Protein AF-A0A0C2C4A2-F1 (afdb_monomer_lite)

Foldseek 3Di:
DVLVVLVVVLVVCCVVVVVVLVVLLVVLVVCLVVVPPCNVVSVVVNVVSVVVVVVVNVVSVVVSVVVVVVVVVVVVVVLVVVLVVVVVVLVVPQDPDCDDDPVRNVVSVVVVVVSVVVNVVSVVD

Radius of gyration: 31.8 Å; chains: 1; bounding box: 67×22×87 Å

Organism: NCBI:txid51022

Structure (mmCIF, N/CA/C/O backbone):
data_AF-A0A0C2C4A2-F1
#
_entry.id   AF-A0A0C2C4A2-F1
#
loop_
_atom_site.group_PDB
_atom_site.id
_atom_site.type_symbol
_atom_site.label_atom_id
_atom_site.label_alt_id
_atom_site.label_comp_id
_atom_site.label_asym_id
_atom_site.label_entity_id
_atom_site.label_seq_id
_atom_site.pdbx_PDB_ins_code
_atom_site.Cartn_x
_atom_site.Cartn_y
_atom_site.Cartn_z
_atom_site.occupancy
_atom_site.B_iso_or_equiv
_atom_site.auth_seq_id
_atom_site.auth_comp_id
_atom_site.auth_asym_id
_atom_site.auth_atom_id
_atom_site.pdbx_PDB_model_num
ATOM 1 N N . MET A 1 1 ? 13.003 -4.397 -1.205 1.00 77.56 1 MET A N 1
ATOM 2 C CA . MET A 1 1 ? 13.400 -4.139 0.204 1.00 77.56 1 MET A CA 1
ATOM 3 C C . MET A 1 1 ? 12.347 -3.360 0.996 1.00 77.56 1 MET A C 1
ATOM 5 O O . MET A 1 1 ? 11.705 -3.983 1.824 1.00 77.56 1 MET A O 1
ATOM 9 N N . LEU A 1 2 ? 12.133 -2.045 0.805 1.00 91.50 2 LEU A N 1
ATOM 10 C CA . LEU A 1 2 ? 11.186 -1.292 1.662 1.00 91.50 2 LEU A CA 1
ATOM 11 C C . LEU A 1 2 ? 9.711 -1.630 1.388 1.00 91.50 2 LEU A C 1
ATOM 13 O O . LEU A 1 2 ? 8.970 -1.889 2.329 1.00 91.50 2 LEU A O 1
ATOM 17 N N . GLN A 1 3 ? 9.299 -1.668 0.119 1.00 92.75 3 GLN A N 1
ATOM 18 C CA . GLN A 1 3 ? 7.919 -1.993 -0.254 1.00 92.75 3 GLN A CA 1
ATOM 19 C C . GLN A 1 3 ? 7.528 -3.416 0.159 1.00 92.75 3 GLN A C 1
ATOM 21 O O . GLN A 1 3 ? 6.503 -3.600 0.795 1.00 92.75 3 GLN A O 1
ATOM 26 N N . GLU A 1 4 ? 8.367 -4.410 -0.136 1.00 94.00 4 GLU A N 1
ATOM 27 C CA . GLU A 1 4 ? 8.123 -5.809 0.250 1.00 94.00 4 GLU A CA 1
ATOM 28 C C . GLU A 1 4 ? 8.021 -5.970 1.771 1.00 94.00 4 GLU A C 1
ATOM 30 O O . GLU A 1 4 ? 7.128 -6.655 2.264 1.00 94.00 4 GLU A O 1
ATOM 35 N N . ARG A 1 5 ? 8.900 -5.295 2.530 1.00 97.25 5 ARG A N 1
ATOM 36 C CA . ARG A 1 5 ? 8.823 -5.275 3.998 1.00 97.25 5 ARG A CA 1
ATOM 37 C C . ARG A 1 5 ? 7.526 -4.637 4.481 1.00 97.25 5 ARG A C 1
ATOM 39 O O . ARG A 1 5 ? 6.919 -5.156 5.409 1.00 97.25 5 ARG A O 1
ATOM 46 N N . PHE A 1 6 ? 7.096 -3.543 3.853 1.00 97.81 6 PHE A N 1
ATOM 47 C CA . PHE A 1 6 ? 5.839 -2.890 4.206 1.00 97.81 6 PHE A CA 1
ATOM 48 C C . PHE A 1 6 ? 4.623 -3.759 3.871 1.00 97.81 6 PHE A C 1
ATOM 50 O O . PHE A 1 6 ? 3.715 -3.861 4.681 1.00 97.81 6 PHE A O 1
ATOM 57 N N . GLN A 1 7 ? 4.625 -4.445 2.727 1.00 96.50 7 GLN A N 1
ATOM 58 C CA . GLN A 1 7 ? 3.567 -5.388 2.365 1.00 96.50 7 GLN A CA 1
ATOM 59 C C . GLN A 1 7 ? 3.475 -6.550 3.358 1.00 96.50 7 GLN A C 1
ATOM 61 O O . GLN A 1 7 ? 2.377 -6.973 3.699 1.00 96.50 7 GLN A O 1
ATOM 66 N N . GLN A 1 8 ? 4.614 -7.062 3.832 1.00 97.56 8 GLN A N 1
ATOM 67 C CA . GLN A 1 8 ? 4.618 -8.090 4.870 1.00 97.56 8 GLN A CA 1
ATOM 68 C C . GLN A 1 8 ? 4.058 -7.551 6.189 1.00 97.56 8 GLN A C 1
ATOM 70 O O . GLN A 1 8 ? 3.165 -8.163 6.760 1.00 97.56 8 GLN A O 1
ATOM 75 N N . PHE A 1 9 ? 4.515 -6.371 6.614 1.00 98.00 9 PHE A N 1
ATOM 76 C CA . PHE A 1 9 ? 3.991 -5.686 7.794 1.00 98.00 9 PHE A CA 1
ATOM 77 C C . PHE A 1 9 ? 2.473 -5.459 7.718 1.00 98.00 9 PHE A C 1
ATOM 79 O O . PHE A 1 9 ? 1.778 -5.728 8.693 1.00 98.00 9 PHE A O 1
ATOM 86 N N . ALA A 1 10 ? 1.964 -4.993 6.574 1.00 98.19 10 ALA A N 1
ATOM 87 C CA . ALA A 1 10 ? 0.542 -4.744 6.356 1.00 98.19 10 ALA A CA 1
ATOM 88 C C . ALA A 1 10 ? -0.272 -6.036 6.504 1.00 98.19 10 ALA A C 1
ATOM 90 O O . ALA A 1 10 ? -1.197 -6.078 7.308 1.00 98.19 10 ALA A O 1
ATOM 91 N N . ARG A 1 11 ? 0.149 -7.115 5.826 1.00 97.94 11 ARG A N 1
ATOM 92 C CA . ARG A 1 11 ? -0.488 -8.437 5.935 1.00 97.94 11 ARG A CA 1
ATOM 93 C C . ARG A 1 11 ? -0.494 -8.967 7.365 1.00 97.94 11 ARG A C 1
ATOM 95 O O . ARG A 1 11 ? -1.518 -9.444 7.840 1.00 97.94 11 ARG A O 1
ATOM 102 N N . ASP A 1 12 ? 0.642 -8.899 8.054 1.00 98.06 12 ASP A N 1
ATOM 103 C CA . ASP A 1 12 ? 0.749 -9.409 9.424 1.00 98.06 12 ASP A CA 1
ATOM 104 C C . ASP A 1 12 ? -0.114 -8.588 10.391 1.00 98.06 12 ASP A C 1
ATOM 106 O O . ASP A 1 12 ? -0.775 -9.149 11.266 1.00 98.06 12 ASP A O 1
ATOM 110 N N . THR A 1 13 ? -0.149 -7.267 10.199 1.00 98.19 13 THR A N 1
ATOM 111 C CA . THR A 1 13 ? -0.977 -6.352 10.994 1.00 98.19 13 THR A CA 1
ATOM 112 C C . THR A 1 13 ? -2.458 -6.617 10.771 1.00 98.19 13 THR A C 1
ATOM 114 O O . THR A 1 13 ? -3.190 -6.717 11.748 1.00 98.19 13 THR A O 1
ATOM 117 N N . GLU A 1 14 ? -2.899 -6.782 9.525 1.00 97.81 14 GLU A N 1
ATOM 118 C CA . GLU A 1 14 ? -4.294 -7.075 9.192 1.00 97.81 14 GLU A CA 1
ATOM 119 C C . GLU A 1 14 ? -4.731 -8.433 9.755 1.00 97.81 14 GLU A C 1
ATOM 121 O O . GLU A 1 14 ? -5.761 -8.515 10.423 1.00 97.81 14 GLU A O 1
ATOM 126 N N . ASN A 1 15 ? -3.912 -9.476 9.585 1.00 96.44 15 ASN A N 1
ATOM 127 C CA . ASN A 1 15 ? -4.211 -10.820 10.085 1.00 96.44 15 ASN A CA 1
ATOM 128 C C . ASN A 1 15 ? -4.344 -10.850 11.617 1.00 96.44 15 ASN A C 1
ATOM 130 O O . ASN A 1 15 ? -5.351 -11.307 12.155 1.00 96.44 15 ASN A O 1
ATOM 134 N N . ILE A 1 16 ? -3.330 -10.351 12.333 1.00 97.94 16 ILE A N 1
ATOM 135 C CA . ILE A 1 16 ? -3.306 -10.379 13.804 1.00 97.94 16 ILE A CA 1
ATOM 136 C C . ILE A 1 16 ? -4.297 -9.361 14.378 1.00 97.94 16 ILE A C 1
ATOM 138 O O . ILE A 1 16 ? -4.965 -9.624 15.380 1.00 97.94 16 ILE A O 1
ATOM 142 N N . GLY A 1 17 ? -4.373 -8.177 13.773 1.00 98.06 17 GLY A N 1
ATOM 143 C CA . GLY A 1 17 ? -5.224 -7.082 14.217 1.00 98.06 17 GLY A CA 1
ATOM 144 C C . GLY A 1 17 ? -6.703 -7.424 14.097 1.00 98.06 17 GLY A C 1
ATOM 145 O O . GLY A 1 17 ? -7.412 -7.307 15.095 1.00 98.06 17 GLY A O 1
ATOM 146 N N . SER A 1 18 ? -7.140 -7.956 12.952 1.00 97.94 18 SER A N 1
ATOM 147 C CA . SER A 1 18 ? -8.541 -8.345 12.737 1.00 97.94 18 SER A CA 1
ATOM 148 C C . SER A 1 18 ? -9.004 -9.385 13.754 1.00 97.94 18 SER A C 1
ATOM 150 O O . SER A 1 18 ? -10.069 -9.242 14.350 1.00 97.94 18 SER A O 1
ATOM 152 N N . GLU A 1 19 ? -8.178 -10.400 14.030 1.00 97.88 19 GLU A N 1
ATOM 153 C CA . GLU A 1 19 ? -8.500 -11.426 15.026 1.00 97.88 19 GLU A CA 1
ATOM 154 C C . GLU A 1 19 ? -8.627 -10.835 16.442 1.00 97.88 19 GLU A C 1
ATOM 156 O O . GLU A 1 19 ? -9.509 -11.211 17.217 1.00 97.88 19 GLU A O 1
ATOM 161 N N . ARG A 1 20 ? -7.743 -9.900 16.807 1.00 98.44 20 ARG A N 1
ATOM 162 C CA . ARG A 1 20 ? -7.760 -9.262 18.130 1.00 98.44 20 ARG A CA 1
ATOM 163 C C . ARG A 1 20 ? -8.935 -8.304 18.300 1.00 98.44 20 ARG A C 1
ATOM 165 O O . ARG A 1 20 ? -9.536 -8.296 19.372 1.00 98.44 20 ARG A O 1
ATOM 172 N N . VAL A 1 21 ? -9.249 -7.519 17.272 1.00 98.69 21 VAL A N 1
ATOM 173 C CA . VAL A 1 21 ? -10.389 -6.593 17.264 1.00 98.69 21 VAL A CA 1
ATOM 174 C C . VAL A 1 21 ? -11.698 -7.375 17.326 1.00 98.69 21 VAL A C 1
ATOM 176 O O . VAL A 1 21 ? -12.537 -7.064 18.166 1.00 98.69 21 VAL A O 1
ATOM 179 N N . ALA A 1 22 ? -11.834 -8.454 16.546 1.00 98.50 22 ALA A N 1
ATOM 180 C CA . ALA A 1 22 ? -12.994 -9.343 16.611 1.00 98.50 22 ALA A CA 1
ATOM 181 C C . ALA A 1 22 ? -13.196 -9.917 18.022 1.00 98.50 22 ALA A C 1
ATOM 183 O O . ALA A 1 22 ? -14.266 -9.763 18.602 1.00 98.50 22 ALA A O 1
ATOM 184 N N . ARG A 1 23 ? -12.141 -10.472 18.636 1.00 98.56 23 ARG A N 1
ATOM 185 C CA . ARG A 1 23 ? -12.219 -11.002 20.009 1.00 98.56 23 ARG A CA 1
ATOM 186 C C . ARG A 1 23 ? -12.602 -9.948 21.050 1.00 98.56 23 ARG A C 1
ATOM 188 O O . ARG A 1 23 ? -13.320 -10.260 21.997 1.00 98.56 23 ARG A O 1
ATOM 195 N N . ALA A 1 24 ? -12.105 -8.720 20.912 1.00 98.50 24 ALA A N 1
ATOM 196 C CA . ALA A 1 24 ? -12.473 -7.627 21.806 1.00 98.50 24 ALA A CA 1
ATOM 197 C C . ALA A 1 24 ? -13.945 -7.226 21.625 1.00 98.50 24 ALA A C 1
ATOM 199 O O . ALA A 1 24 ? -14.659 -7.082 22.617 1.00 98.50 24 ALA A O 1
ATOM 200 N N . ASN A 1 25 ? -14.406 -7.125 20.374 1.00 98.69 25 ASN A N 1
ATOM 201 C CA . ASN A 1 25 ? -15.803 -6.853 20.043 1.00 98.69 25 ASN A CA 1
ATOM 202 C C . ASN A 1 25 ? -16.742 -7.917 20.622 1.00 98.69 25 ASN A C 1
ATOM 204 O O . ASN A 1 25 ? -17.706 -7.550 21.288 1.00 98.69 25 ASN A O 1
ATOM 208 N N . ASP A 1 26 ? -16.417 -9.204 20.464 1.00 98.62 26 ASP A N 1
ATOM 209 C CA . ASP A 1 26 ? -17.201 -10.312 21.025 1.00 98.62 26 ASP A CA 1
ATOM 210 C C . ASP A 1 26 ? -17.312 -10.213 22.556 1.00 98.62 26 ASP A C 1
ATOM 212 O O . ASP A 1 26 ? -18.378 -10.430 23.136 1.00 98.62 26 ASP A O 1
ATOM 216 N N . GLY A 1 27 ? -16.214 -9.847 23.229 1.00 98.25 27 GLY A N 1
ATOM 217 C CA . GLY A 1 27 ? -16.194 -9.633 24.676 1.00 98.25 27 GLY A CA 1
ATOM 218 C C . GLY A 1 27 ? -17.073 -8.459 25.118 1.00 98.25 27 GLY A C 1
ATOM 219 O O . GLY A 1 27 ? -17.824 -8.579 26.090 1.00 98.25 27 GLY A O 1
ATOM 220 N N . CYS A 1 28 ? -17.018 -7.338 24.393 1.00 98.25 28 CYS A N 1
ATOM 221 C CA . CYS A 1 28 ? -17.894 -6.192 24.628 1.00 98.25 28 CYS A CA 1
ATOM 222 C C . CYS A 1 28 ? -19.368 -6.564 24.419 1.00 98.25 28 CYS A C 1
ATOM 224 O O . CYS A 1 28 ? -20.201 -6.257 25.273 1.00 98.25 28 CYS A O 1
ATOM 226 N N . ASP A 1 29 ? -19.682 -7.270 23.333 1.00 98.44 29 ASP A N 1
ATOM 227 C CA . ASP A 1 29 ? -21.046 -7.672 22.990 1.00 98.44 29 ASP A CA 1
ATOM 228 C C . ASP A 1 29 ? -21.639 -8.639 24.012 1.00 98.44 29 ASP A C 1
ATOM 230 O O . ASP A 1 29 ? -22.796 -8.481 24.405 1.00 98.44 29 ASP A O 1
ATOM 234 N N . ALA A 1 30 ? -20.844 -9.581 24.522 1.00 98.38 30 ALA A N 1
ATOM 235 C CA . ALA A 1 30 ? -21.274 -10.475 25.590 1.00 98.38 30 ALA A CA 1
ATOM 236 C C . ALA A 1 30 ? -21.642 -9.706 26.873 1.00 98.38 30 ALA A C 1
ATOM 238 O O . ALA A 1 30 ? -22.706 -9.938 27.450 1.00 98.38 30 ALA A O 1
ATOM 239 N N . LEU A 1 31 ? -20.806 -8.755 27.309 1.00 97.88 31 LEU A N 1
ATOM 240 C CA . LEU A 1 31 ? -21.084 -7.947 28.503 1.00 97.88 31 LEU A CA 1
ATOM 241 C C . LEU A 1 31 ? -22.334 -7.079 28.320 1.00 97.88 31 LEU A C 1
ATOM 243 O O . LEU A 1 31 ? -23.191 -7.040 29.207 1.00 97.88 31 LEU A O 1
ATOM 247 N N . ILE A 1 32 ? -22.481 -6.443 27.156 1.00 97.94 32 ILE A N 1
ATOM 248 C CA . ILE A 1 32 ? -23.660 -5.637 26.824 1.00 97.94 32 ILE A CA 1
ATOM 249 C C . ILE A 1 32 ? -24.922 -6.513 26.820 1.00 97.94 32 ILE A C 1
ATOM 251 O O . ILE A 1 32 ? -25.922 -6.145 27.436 1.00 97.94 32 ILE A O 1
ATOM 255 N N . ALA A 1 33 ? -24.869 -7.703 26.213 1.00 97.50 33 ALA A N 1
ATOM 256 C CA . ALA A 1 33 ? -26.001 -8.628 26.139 1.00 97.50 33 ALA A CA 1
ATOM 257 C C . ALA A 1 33 ? -26.455 -9.145 27.515 1.00 97.50 33 ALA A C 1
ATOM 259 O O . ALA A 1 33 ? -27.645 -9.378 27.723 1.00 97.50 33 ALA A O 1
ATOM 260 N N . THR A 1 34 ? -25.534 -9.289 28.474 1.00 97.50 34 THR A N 1
ATOM 261 C CA . THR A 1 34 ? -25.875 -9.672 29.859 1.00 97.50 34 THR A CA 1
ATOM 262 C C . THR A 1 34 ? -26.472 -8.531 30.690 1.00 97.50 34 THR A C 1
ATOM 264 O O . THR A 1 34 ? -26.841 -8.750 31.842 1.00 97.50 34 THR A O 1
ATOM 267 N N . GLY A 1 35 ? -26.591 -7.323 30.126 1.00 96.06 35 GLY A N 1
ATOM 268 C CA . GLY A 1 35 ? -27.107 -6.154 30.835 1.00 96.06 35 GLY A CA 1
ATOM 269 C C . GLY A 1 35 ? -26.135 -5.623 31.889 1.00 96.06 35 GLY A C 1
ATOM 270 O O . GLY A 1 35 ? -26.574 -5.146 32.936 1.00 96.06 35 GLY A O 1
ATOM 271 N N . HIS A 1 36 ? -24.824 -5.732 31.638 1.00 97.06 36 HIS A N 1
ATOM 272 C CA . HIS A 1 36 ? -23.792 -5.216 32.536 1.00 97.06 36 HIS A CA 1
ATOM 273 C C . HIS A 1 36 ? -24.058 -3.743 32.892 1.00 97.06 36 HIS A C 1
ATOM 275 O O . HIS A 1 36 ? -24.430 -2.945 32.032 1.00 97.06 36 HIS A O 1
ATOM 281 N N . THR A 1 37 ? -23.835 -3.359 34.152 1.00 97.44 37 THR A N 1
ATOM 282 C CA . THR A 1 37 ? -24.136 -2.004 34.657 1.00 97.44 37 THR A CA 1
ATOM 283 C C . THR A 1 37 ? -23.423 -0.905 33.871 1.00 97.44 37 THR A C 1
ATOM 285 O O . THR A 1 37 ? -23.983 0.164 33.653 1.00 97.44 37 THR A O 1
ATOM 288 N N . ASP A 1 38 ? -22.218 -1.206 33.385 1.00 97.69 38 ASP A N 1
ATOM 289 C CA . ASP A 1 38 ? -21.395 -0.297 32.579 1.00 97.69 38 ASP A CA 1
ATOM 290 C C . ASP A 1 38 ? -21.567 -0.478 31.059 1.00 97.69 38 ASP A C 1
ATOM 292 O O . ASP A 1 38 ? -20.726 -0.013 30.290 1.00 97.69 38 ASP A O 1
ATOM 296 N N . ALA A 1 39 ? -22.632 -1.143 30.592 1.00 97.69 39 ALA A N 1
ATOM 297 C CA . ALA A 1 39 ? -22.882 -1.366 29.162 1.00 97.69 39 ALA A CA 1
ATOM 298 C C . ALA A 1 39 ? -22.765 -0.096 28.285 1.00 97.69 39 ALA A C 1
ATOM 300 O O . ALA A 1 39 ? -22.161 -0.196 27.216 1.00 97.69 39 ALA A O 1
ATOM 301 N N . PRO A 1 40 ? -23.235 1.101 28.709 1.00 97.81 40 PRO A N 1
ATOM 302 C CA . PRO A 1 40 ? -23.037 2.326 27.930 1.00 97.81 40 PRO A CA 1
ATOM 303 C C . PRO A 1 40 ? -21.557 2.681 27.723 1.00 97.81 40 PRO A C 1
ATOM 305 O O . PRO A 1 40 ? -21.150 3.046 26.624 1.00 97.81 40 PRO A O 1
ATOM 308 N N . THR A 1 41 ? -20.734 2.539 28.762 1.00 98.12 41 THR A N 1
ATOM 309 C CA . THR A 1 41 ? -19.292 2.814 28.695 1.00 98.12 41 THR A CA 1
ATOM 310 C C . THR A 1 41 ? -18.570 1.773 27.841 1.00 98.12 41 THR A C 1
ATOM 312 O O . THR A 1 41 ? -17.700 2.120 27.046 1.00 98.12 41 THR A O 1
ATOM 315 N N . ILE A 1 42 ? -18.959 0.500 27.962 1.00 98.38 42 ILE A N 1
ATOM 316 C CA . ILE A 1 42 ? -18.401 -0.598 27.163 1.00 98.38 42 ILE A CA 1
ATOM 317 C C . ILE A 1 42 ? -18.694 -0.386 25.672 1.00 98.38 42 ILE A C 1
ATOM 319 O O . ILE A 1 42 ? -17.801 -0.586 24.852 1.00 98.38 42 ILE A O 1
ATOM 323 N N . ALA A 1 43 ? -19.902 0.067 25.320 1.00 98.31 43 ALA A N 1
ATOM 324 C CA . ALA A 1 43 ? -20.252 0.404 23.941 1.00 98.31 43 ALA A CA 1
ATOM 325 C C . ALA A 1 43 ? -19.367 1.534 23.386 1.00 98.31 43 ALA A C 1
ATOM 327 O O . ALA A 1 43 ? -18.816 1.395 22.300 1.00 98.31 43 ALA A O 1
ATOM 328 N N . LEU A 1 44 ? -19.124 2.595 24.167 1.00 98.44 44 LEU A N 1
ATOM 329 C CA . LEU A 1 44 ? -18.220 3.681 23.760 1.00 98.44 44 LEU A CA 1
ATOM 330 C C . LEU A 1 44 ? -16.782 3.198 23.520 1.00 98.44 44 LEU A C 1
ATOM 332 O O . LEU A 1 44 ? -16.127 3.643 22.577 1.00 98.44 44 LE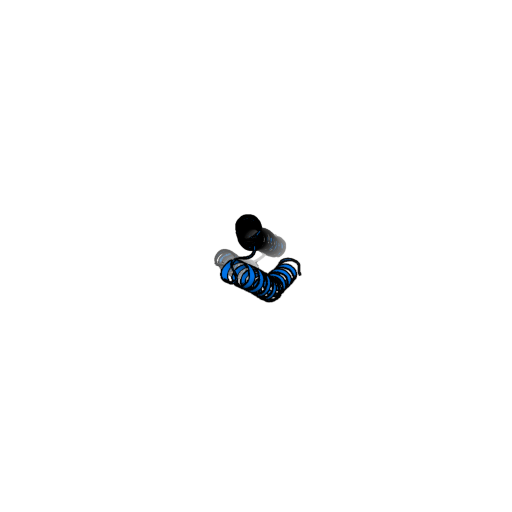U A O 1
ATOM 336 N N . TRP A 1 45 ? -16.272 2.290 24.357 1.00 98.25 45 TRP A N 1
ATOM 337 C CA . TRP A 1 45 ? -14.948 1.694 24.150 1.00 98.25 45 TRP A CA 1
ATOM 338 C C . TRP A 1 45 ? -14.899 0.816 22.903 1.00 98.25 45 TRP A C 1
ATOM 340 O O . TRP A 1 45 ? -13.911 0.870 22.172 1.00 98.25 45 TRP A O 1
ATOM 350 N N . LYS A 1 46 ? -15.959 0.039 22.652 1.00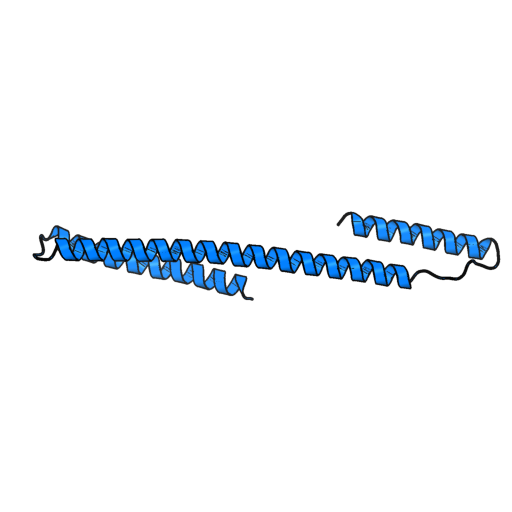 98.44 46 LYS A N 1
ATOM 351 C CA . LYS A 1 46 ? -16.103 -0.776 21.444 1.00 98.44 46 LYS A CA 1
ATOM 352 C C . LYS A 1 46 ? -16.059 0.100 20.190 1.00 98.44 46 LYS A C 1
ATOM 354 O O . LYS A 1 46 ? -15.276 -0.172 19.284 1.00 98.44 46 LYS A O 1
ATOM 359 N N . ASP A 1 47 ? -16.845 1.171 20.164 1.00 98.69 47 ASP A N 1
ATOM 360 C CA . ASP A 1 47 ? -16.893 2.103 19.034 1.00 98.69 47 ASP A CA 1
ATOM 361 C C . ASP A 1 47 ? -15.532 2.772 18.809 1.00 98.69 47 ASP A C 1
ATOM 363 O O . ASP A 1 47 ? -15.016 2.765 17.694 1.00 98.69 47 ASP A O 1
ATOM 367 N N . SER A 1 48 ? -14.894 3.241 19.886 1.00 98.56 48 SER A N 1
ATOM 368 C CA . SER A 1 48 ? -13.567 3.873 19.826 1.00 98.56 48 SER A CA 1
ATOM 369 C C . SER A 1 48 ? -12.482 2.915 19.314 1.00 98.56 48 SER A C 1
ATOM 371 O O . SER A 1 48 ? -11.589 3.320 18.570 1.00 98.56 48 SER A O 1
ATOM 373 N N . LEU A 1 49 ? -12.536 1.637 19.711 1.00 98.62 49 LEU A N 1
ATOM 374 C CA . LEU A 1 49 ? -11.621 0.604 19.223 1.00 98.62 49 LEU A CA 1
ATOM 375 C C . LEU A 1 49 ? -11.793 0.380 17.719 1.00 98.62 49 LEU A C 1
ATOM 377 O O . LEU A 1 49 ? -10.797 0.314 17.000 1.00 98.62 49 LEU A O 1
ATOM 381 N N . ASN A 1 50 ? -13.038 0.259 17.256 1.00 98.69 50 ASN A N 1
ATOM 382 C CA . ASN A 1 50 ? -13.333 0.023 15.846 1.00 98.69 50 ASN A CA 1
ATOM 383 C C . ASN A 1 50 ? -12.945 1.230 14.988 1.00 98.69 50 ASN A C 1
ATOM 385 O O . ASN A 1 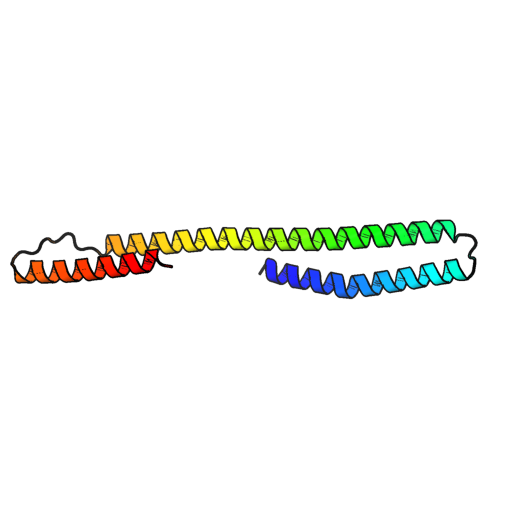50 ? -12.308 1.053 13.956 1.00 98.69 50 ASN A O 1
ATOM 389 N N . GLU A 1 51 ? -13.218 2.454 15.444 1.00 98.81 51 GLU A N 1
ATOM 390 C CA . GLU A 1 51 ? -12.776 3.671 14.756 1.00 98.81 51 GLU A CA 1
ATOM 391 C C . GLU A 1 51 ? -11.243 3.739 14.653 1.00 98.81 51 GLU A C 1
ATOM 393 O O . GLU A 1 51 ? -10.691 4.015 13.588 1.00 98.81 51 GLU A O 1
ATOM 398 N N . ALA A 1 52 ? -10.522 3.442 15.739 1.00 98.69 52 ALA A N 1
ATOM 399 C CA . ALA A 1 52 ? -9.061 3.406 15.718 1.00 98.69 52 ALA A CA 1
ATOM 400 C C . ALA A 1 52 ? -8.508 2.317 14.778 1.00 98.69 52 ALA A C 1
ATOM 402 O O . ALA A 1 52 ? -7.458 2.516 14.164 1.00 98.69 52 ALA A O 1
ATOM 403 N N . TRP A 1 53 ? -9.200 1.180 14.667 1.00 98.75 53 TRP A N 1
ATOM 404 C CA . TRP A 1 53 ? -8.828 0.097 13.761 1.00 98.75 53 TRP A CA 1
ATOM 405 C C . TRP A 1 53 ? -9.024 0.478 12.291 1.00 98.75 53 TRP A C 1
ATOM 407 O O . TRP A 1 53 ? -8.085 0.344 11.510 1.00 98.75 53 TRP A O 1
ATOM 417 N N . GLU A 1 54 ? -10.180 1.036 11.930 1.00 98.69 54 GLU A N 1
ATOM 418 C CA . GLU A 1 54 ? -10.448 1.511 10.564 1.00 98.69 54 GLU A CA 1
ATOM 419 C C . GLU A 1 54 ? -9.455 2.603 10.140 1.00 98.69 54 GLU A C 1
ATOM 421 O O . GLU A 1 54 ? -8.859 2.525 9.065 1.00 98.69 54 GLU A O 1
ATOM 426 N N . ASN A 1 55 ? -9.167 3.562 11.028 1.00 98.69 55 ASN A N 1
ATOM 427 C CA . ASN A 1 55 ? -8.158 4.597 10.781 1.00 98.69 55 ASN A CA 1
ATOM 428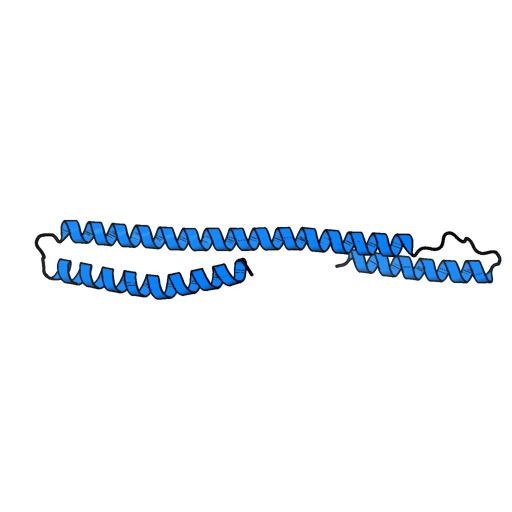 C C . ASN A 1 55 ? -6.757 4.008 10.527 1.00 98.69 55 ASN A C 1
ATOM 430 O O . ASN A 1 55 ? -5.984 4.532 9.721 1.00 98.69 55 ASN A O 1
ATOM 434 N N . LEU A 1 56 ? -6.395 2.922 11.219 1.00 98.69 56 LEU A N 1
ATOM 435 C CA . LEU A 1 56 ? -5.120 2.242 10.995 1.00 98.69 56 LEU A CA 1
ATOM 436 C C . LEU A 1 56 ? -5.081 1.555 9.624 1.00 98.69 56 LEU A C 1
ATOM 438 O O . LEU A 1 56 ? -4.055 1.640 8.946 1.00 98.69 56 LEU A O 1
ATOM 442 N N . LEU A 1 57 ? -6.168 0.899 9.213 1.00 98.56 57 LEU A N 1
ATOM 443 C CA . LEU A 1 57 ? -6.264 0.267 7.895 1.00 98.56 57 LEU A CA 1
ATOM 444 C C . LEU A 1 57 ? -6.143 1.305 6.771 1.00 98.56 57 LEU A C 1
ATOM 446 O O . LEU A 1 57 ? -5.319 1.138 5.870 1.00 98.56 57 LEU A O 1
ATOM 450 N N . GLU A 1 58 ? -6.842 2.437 6.883 1.00 98.62 58 GLU A N 1
ATOM 451 C CA . GLU A 1 58 ? -6.733 3.541 5.919 1.00 98.62 58 GLU A CA 1
ATOM 452 C C . GLU A 1 58 ? -5.298 4.099 5.837 1.00 98.62 58 GLU A C 1
ATOM 454 O O . GLU A 1 58 ? -4.772 4.382 4.751 1.00 98.62 58 GLU A O 1
ATOM 459 N N . LEU A 1 59 ? -4.618 4.225 6.982 1.00 98.62 59 LEU A N 1
ATOM 460 C CA . LEU A 1 59 ? -3.229 4.678 7.026 1.00 98.62 59 LEU A CA 1
ATOM 461 C C . LEU A 1 59 ? -2.277 3.678 6.350 1.00 98.62 59 LEU A C 1
ATOM 463 O O . LEU A 1 59 ? -1.333 4.089 5.663 1.00 98.62 59 LEU A O 1
ATOM 467 N N . ILE A 1 60 ? -2.511 2.376 6.535 1.00 98.50 60 ILE A N 1
ATOM 468 C CA . ILE A 1 60 ? -1.743 1.312 5.880 1.00 98.50 60 ILE A CA 1
ATOM 469 C C . ILE A 1 60 ? -1.909 1.400 4.359 1.00 98.50 60 ILE A C 1
ATOM 471 O O . ILE A 1 60 ? -0.901 1.398 3.642 1.00 98.50 60 ILE A O 1
ATOM 475 N N . ASP A 1 61 ? -3.138 1.561 3.874 1.00 98.19 61 ASP A N 1
ATOM 476 C CA . ASP A 1 61 ? -3.442 1.678 2.445 1.00 98.19 61 ASP A CA 1
ATOM 477 C C . ASP A 1 61 ? -2.814 2.925 1.824 1.00 98.19 61 ASP A C 1
ATOM 479 O O . ASP A 1 61 ? -2.113 2.848 0.807 1.00 98.19 61 ASP A O 1
ATOM 483 N N . THR A 1 62 ? -2.974 4.076 2.479 1.00 98.44 62 THR A N 1
ATOM 484 C CA . THR A 1 62 ? -2.355 5.337 2.054 1.00 98.44 62 THR A CA 1
ATOM 485 C C . THR A 1 62 ? -0.840 5.176 1.941 1.00 98.44 62 THR A C 1
ATOM 487 O O . THR A 1 62 ? -0.216 5.563 0.946 1.00 98.44 62 THR A O 1
ATOM 490 N N . ARG A 1 63 ? -0.214 4.538 2.935 1.00 98.06 63 ARG A N 1
ATOM 491 C CA . ARG A 1 63 ? 1.228 4.296 2.923 1.00 98.06 63 ARG A CA 1
ATOM 492 C C . ARG A 1 63 ? 1.646 3.338 1.805 1.00 98.06 63 ARG A C 1
ATOM 494 O O . ARG A 1 63 ? 2.694 3.569 1.194 1.00 98.06 63 ARG A O 1
ATOM 501 N N . ALA A 1 64 ? 0.858 2.305 1.510 1.00 97.25 64 ALA A N 1
ATOM 502 C CA . ALA A 1 64 ? 1.118 1.393 0.399 1.00 97.25 64 ALA A CA 1
ATOM 503 C C . ALA A 1 64 ? 1.119 2.136 -0.949 1.00 97.25 64 ALA A C 1
ATOM 505 O O . ALA A 1 64 ? 2.058 1.983 -1.735 1.00 97.25 64 ALA A O 1
ATOM 506 N N . GLN A 1 65 ? 0.131 3.006 -1.178 1.00 97.50 65 GLN A N 1
ATOM 507 C CA . GLN A 1 65 ? 0.030 3.826 -2.392 1.00 97.50 65 GLN A CA 1
ATOM 508 C C . GLN A 1 65 ? 1.205 4.802 -2.538 1.00 97.50 65 GLN A C 1
ATOM 510 O O . GLN A 1 65 ? 1.771 4.949 -3.626 1.00 97.50 65 GLN A O 1
ATOM 515 N N . MET A 1 66 ? 1.630 5.437 -1.441 1.00 97.62 66 MET A N 1
ATOM 516 C CA . MET A 1 66 ? 2.801 6.322 -1.447 1.00 97.62 66 MET A CA 1
ATOM 517 C C . MET A 1 66 ? 4.091 5.569 -1.795 1.00 97.62 66 MET A C 1
ATOM 519 O O . MET A 1 66 ? 4.922 6.079 -2.549 1.00 97.62 66 MET A O 1
ATOM 523 N N . LEU A 1 67 ? 4.274 4.359 -1.254 1.00 97.25 67 LEU A N 1
ATOM 524 C CA . LEU A 1 67 ? 5.443 3.530 -1.553 1.00 97.25 67 LEU A CA 1
ATOM 525 C C . LEU A 1 67 ? 5.464 3.088 -3.017 1.00 97.25 67 LEU A C 1
ATOM 527 O O . LEU A 1 67 ? 6.523 3.127 -3.642 1.00 97.25 67 LEU A O 1
ATOM 531 N N . GLU A 1 68 ? 4.312 2.720 -3.573 1.00 95.81 68 GLU A N 1
ATOM 532 C CA . GLU A 1 68 ? 4.199 2.376 -4.991 1.00 95.81 68 GLU A CA 1
ATOM 533 C C . GLU A 1 68 ? 4.482 3.584 -5.893 1.00 95.81 68 GLU A C 1
ATOM 535 O O . GLU A 1 68 ? 5.271 3.488 -6.833 1.00 95.81 68 GLU A O 1
ATOM 540 N N . SER A 1 69 ? 3.940 4.755 -5.555 1.00 95.94 69 SER A N 1
ATOM 541 C CA . SER A 1 69 ? 4.213 5.998 -6.288 1.00 95.94 69 SER A CA 1
ATOM 542 C C . SER A 1 69 ? 5.703 6.358 -6.262 1.00 95.94 69 SER A C 1
ATOM 544 O O . SER A 1 69 ? 6.295 6.684 -7.292 1.00 95.94 69 SER A O 1
ATOM 546 N N . SER A 1 70 ? 6.347 6.237 -5.096 1.00 96.44 70 SER A N 1
ATOM 547 C CA . SER A 1 70 ? 7.792 6.444 -4.955 1.00 96.44 70 SER A CA 1
ATOM 548 C C . SER A 1 70 ? 8.591 5.448 -5.799 1.00 96.44 70 SER A C 1
ATOM 550 O O . SER A 1 70 ? 9.533 5.843 -6.489 1.00 96.44 70 SER A O 1
ATOM 552 N N . ARG A 1 71 ? 8.200 4.168 -5.808 1.00 95.25 71 ARG A N 1
ATOM 553 C CA . ARG A 1 71 ? 8.837 3.135 -6.632 1.00 95.25 71 ARG A CA 1
ATOM 554 C C . ARG A 1 71 ? 8.758 3.470 -8.119 1.00 95.25 71 ARG A C 1
ATOM 556 O O . ARG A 1 71 ? 9.773 3.365 -8.804 1.00 95.25 71 ARG A O 1
ATOM 563 N N . LEU A 1 72 ? 7.587 3.872 -8.610 1.00 95.56 72 LEU A N 1
ATOM 564 C CA . LEU A 1 72 ? 7.393 4.254 -10.010 1.00 95.56 72 LEU A CA 1
ATOM 565 C C . LEU A 1 72 ? 8.267 5.450 -10.392 1.00 95.56 72 LEU A C 1
ATOM 567 O O . LEU A 1 72 ? 8.922 5.416 -11.430 1.00 95.56 72 LEU A O 1
ATOM 571 N N . LEU A 1 73 ? 8.353 6.459 -9.523 1.00 96.00 73 LEU A N 1
ATOM 572 C CA . LEU A 1 73 ? 9.219 7.615 -9.744 1.00 96.00 73 LEU A CA 1
ATOM 573 C C . LEU A 1 73 ? 10.704 7.221 -9.798 1.00 96.00 73 LEU A C 1
ATOM 575 O O . LEU A 1 73 ? 11.431 7.641 -10.697 1.00 96.00 73 LEU A O 1
ATOM 579 N N . HIS A 1 74 ? 11.163 6.387 -8.861 1.00 94.69 74 HIS A N 1
ATOM 580 C CA . HIS A 1 74 ? 12.539 5.889 -8.863 1.00 94.69 74 HIS A CA 1
ATOM 581 C C . HIS A 1 74 ? 12.849 5.050 -10.102 1.00 94.69 74 HIS A C 1
ATOM 583 O O . HIS A 1 74 ? 13.936 5.189 -10.665 1.00 94.69 74 HIS A O 1
ATOM 589 N N . LYS A 1 75 ? 11.900 4.212 -10.532 1.00 94.31 75 LYS A N 1
ATOM 590 C CA . LYS A 1 75 ? 12.015 3.438 -11.766 1.00 94.31 75 LYS A CA 1
ATOM 591 C C . LYS A 1 75 ? 12.154 4.371 -12.969 1.00 94.31 75 LYS A C 1
ATOM 593 O O . LYS A 1 75 ? 13.119 4.241 -13.703 1.00 94.31 75 LYS A O 1
ATOM 598 N N . PHE A 1 76 ? 11.284 5.370 -13.100 1.00 94.38 76 PHE A N 1
ATOM 599 C CA . PHE A 1 76 ? 11.357 6.345 -14.189 1.00 94.38 76 PHE A CA 1
ATOM 600 C C . PHE A 1 76 ? 12.718 7.054 -14.258 1.00 94.38 76 PHE A C 1
ATOM 602 O O . PHE A 1 76 ? 13.324 7.136 -15.322 1.00 94.38 76 PHE A O 1
ATOM 609 N N . PHE A 1 77 ? 13.244 7.537 -13.127 1.00 95.25 77 PHE A N 1
ATOM 610 C CA . PHE A 1 77 ? 14.569 8.164 -13.118 1.00 95.25 77 PHE A CA 1
ATOM 611 C C . PHE A 1 77 ? 15.691 7.188 -13.471 1.00 95.25 77 PHE A C 1
ATOM 613 O O . PHE A 1 77 ? 16.667 7.585 -14.104 1.00 95.25 77 PHE A O 1
ATOM 620 N N . HIS A 1 78 ? 15.582 5.930 -13.050 1.00 95.38 78 HIS A N 1
ATOM 621 C CA . HIS A 1 78 ? 16.540 4.905 -13.433 1.00 95.38 78 HIS A CA 1
ATOM 622 C C . HIS A 1 78 ? 16.494 4.633 -14.935 1.00 95.38 78 HIS A C 1
ATOM 624 O O . HIS A 1 78 ? 17.537 4.740 -15.571 1.00 95.38 78 HIS A O 1
ATOM 630 N N . ASP A 1 79 ? 15.307 4.404 -15.492 1.00 93.62 79 ASP A N 1
ATOM 631 C CA . ASP A 1 79 ? 15.095 4.140 -16.916 1.00 93.62 79 ASP A CA 1
ATOM 632 C C . ASP A 1 79 ? 15.614 5.316 -17.771 1.00 93.62 79 ASP A C 1
ATOM 634 O O . ASP A 1 79 ? 16.356 5.115 -18.732 1.00 93.62 79 ASP A O 1
ATOM 638 N N . CYS A 1 80 ? 15.338 6.563 -17.364 1.00 93.75 80 CYS A N 1
ATOM 639 C CA . CYS A 1 80 ? 15.869 7.764 -18.018 1.00 93.75 80 CYS A CA 1
ATOM 640 C C . CYS A 1 80 ? 17.404 7.836 -17.989 1.00 93.75 80 CYS A C 1
ATOM 642 O O . CYS A 1 80 ? 18.024 8.188 -18.993 1.00 93.75 80 CYS A O 1
ATOM 644 N N . ARG A 1 81 ? 18.039 7.524 -16.849 1.00 94.75 81 ARG A N 1
ATOM 645 C CA . ARG A 1 81 ? 19.511 7.515 -16.746 1.00 94.75 81 ARG A CA 1
ATOM 646 C C . ARG A 1 81 ? 20.125 6.424 -17.607 1.00 94.75 81 ARG A C 1
ATOM 648 O O . ARG A 1 81 ? 21.140 6.676 -18.248 1.00 94.75 81 ARG A O 1
ATOM 655 N N . ASP A 1 82 ? 19.522 5.245 -17.623 1.00 92.25 82 ASP A N 1
ATOM 656 C CA . ASP A 1 82 ? 19.998 4.111 -18.405 1.00 92.25 82 ASP A CA 1
ATOM 657 C C . ASP A 1 82 ? 19.866 4.402 -19.906 1.00 92.25 82 ASP A C 1
ATOM 659 O O . ASP A 1 82 ? 20.804 4.164 -20.667 1.00 92.25 82 ASP A O 1
ATOM 663 N N . CYS A 1 83 ? 18.749 5.002 -20.328 1.00 88.94 83 CYS A N 1
ATOM 664 C CA . CYS A 1 83 ? 18.557 5.483 -21.694 1.00 88.94 83 CYS A CA 1
ATOM 665 C C . CYS A 1 83 ? 19.608 6.541 -22.072 1.00 88.94 83 CYS A C 1
ATOM 667 O O . CYS A 1 83 ? 20.297 6.396 -23.083 1.00 88.94 83 CYS A O 1
ATOM 669 N N . LEU A 1 84 ? 19.822 7.552 -21.221 1.00 90.19 84 LEU A N 1
ATOM 670 C CA . LEU A 1 84 ? 20.853 8.569 -21.444 1.00 90.19 84 LEU A CA 1
ATOM 671 C C . LEU A 1 84 ? 22.256 7.954 -21.546 1.00 90.19 84 LEU A C 1
ATOM 673 O O . LEU A 1 84 ? 23.022 8.324 -22.433 1.00 90.19 84 LEU A O 1
ATOM 677 N N . ALA A 1 85 ? 22.596 7.004 -20.673 1.00 91.00 85 ALA A N 1
ATOM 678 C CA . ALA A 1 85 ? 23.882 6.316 -20.707 1.00 91.00 85 ALA A CA 1
ATOM 679 C C . ALA A 1 85 ? 24.083 5.562 -22.030 1.00 91.00 85 ALA A C 1
ATOM 681 O O . ALA A 1 85 ? 25.143 5.690 -22.640 1.00 91.00 85 ALA A O 1
ATOM 682 N N . ARG A 1 86 ? 23.053 4.857 -22.521 1.00 86.81 86 ARG A N 1
ATOM 683 C CA . ARG A 1 86 ? 23.084 4.181 -23.830 1.00 86.81 86 ARG A CA 1
ATOM 684 C C . ARG A 1 86 ? 23.262 5.169 -24.982 1.00 86.81 86 ARG A C 1
ATOM 686 O O . ARG A 1 86 ? 24.070 4.917 -25.872 1.00 86.81 86 ARG A O 1
ATOM 693 N N . ILE A 1 87 ? 22.555 6.303 -24.961 1.00 84.75 87 ILE A N 1
ATOM 694 C CA . ILE A 1 87 ? 22.703 7.365 -25.972 1.00 84.75 87 ILE A CA 1
ATOM 695 C C . ILE A 1 87 ? 24.135 7.907 -25.971 1.00 84.75 87 ILE A C 1
ATOM 697 O O . ILE A 1 87 ? 24.741 8.060 -27.034 1.00 84.75 87 ILE A O 1
ATOM 701 N N . LEU A 1 88 ? 24.700 8.177 -24.792 1.00 87.62 88 LEU A N 1
ATOM 702 C CA . LEU A 1 88 ? 26.063 8.684 -24.665 1.00 87.62 88 LEU A CA 1
ATOM 703 C C . LEU A 1 88 ? 27.090 7.656 -25.144 1.00 87.62 88 LEU A C 1
ATOM 705 O O . LEU A 1 88 ? 27.952 8.014 -25.940 1.00 87.62 88 LEU A O 1
ATOM 709 N N . GLU A 1 89 ? 26.984 6.393 -24.728 1.00 86.62 89 GLU A N 1
ATOM 710 C CA . GLU A 1 89 ? 27.861 5.306 -25.184 1.00 86.62 89 GLU A CA 1
ATOM 711 C C . GLU A 1 89 ? 27.856 5.193 -26.713 1.00 86.62 89 GLU A C 1
ATOM 713 O O . GLU A 1 89 ? 28.908 5.179 -27.355 1.00 86.62 89 GLU A O 1
ATOM 718 N N . LYS A 1 90 ? 26.660 5.195 -27.307 1.00 80.81 90 LYS A N 1
ATOM 719 C CA . LYS A 1 90 ? 26.472 5.174 -28.756 1.00 80.81 90 LYS A CA 1
ATOM 720 C C . LYS A 1 90 ? 27.120 6.401 -29.410 1.00 80.81 90 LYS A C 1
ATOM 722 O O . LYS A 1 90 ? 27.911 6.246 -30.338 1.00 80.81 90 LYS A O 1
ATOM 727 N N . THR A 1 91 ? 26.872 7.599 -28.891 1.00 82.00 91 THR A N 1
ATOM 728 C CA . THR A 1 91 ? 27.465 8.839 -29.420 1.00 82.00 91 THR A CA 1
ATOM 729 C C . THR A 1 91 ? 28.996 8.794 -29.407 1.00 82.00 91 THR A C 1
ATOM 731 O O . THR A 1 91 ? 29.620 9.140 -30.405 1.00 82.00 91 THR A O 1
ATOM 734 N N . HIS A 1 92 ? 29.609 8.301 -28.327 1.00 83.88 92 HIS A N 1
ATOM 735 C CA . HIS A 1 92 ? 31.070 8.183 -28.220 1.00 83.88 92 HIS A CA 1
ATOM 736 C C . HIS A 1 92 ? 31.658 7.088 -29.125 1.00 83.88 92 HIS A C 1
ATOM 738 O O . HIS A 1 92 ? 32.826 7.157 -29.496 1.00 83.88 92 HIS A O 1
ATOM 744 N N . ALA A 1 93 ? 30.875 6.071 -29.496 1.00 82.00 93 ALA A N 1
ATOM 745 C CA . ALA A 1 93 ? 31.314 5.001 -30.390 1.00 82.00 93 ALA A CA 1
ATOM 746 C C . ALA A 1 93 ? 31.312 5.397 -31.885 1.00 82.00 93 ALA A C 1
ATOM 748 O O . ALA A 1 93 ? 31.765 4.607 -32.730 1.00 82.00 93 ALA A O 1
ATOM 749 N N . MET A 1 94 ? 30.795 6.582 -32.237 1.00 76.00 94 MET A N 1
ATOM 750 C CA . MET A 1 94 ? 30.801 7.075 -33.615 1.00 76.00 94 MET A CA 1
ATOM 751 C C . MET A 1 94 ? 32.212 7.518 -34.047 1.00 76.00 94 MET A C 1
ATOM 753 O O . MET A 1 94 ? 32.819 8.350 -33.380 1.00 76.00 94 MET A O 1
ATOM 757 N N . PRO A 1 95 ? 32.750 6.993 -35.166 1.00 77.12 95 PRO A N 1
ATOM 758 C CA . PRO A 1 95 ? 34.033 7.446 -35.704 1.00 77.12 95 PRO A CA 1
ATOM 759 C C . PRO A 1 95 ? 33.963 8.893 -36.215 1.00 77.12 95 PRO A C 1
ATOM 761 O O . PRO A 1 95 ? 33.005 9.244 -36.898 1.00 77.12 95 PRO A O 1
ATOM 764 N N . GLU A 1 96 ? 35.010 9.687 -35.974 1.00 79.00 96 GLU A N 1
ATOM 765 C CA . GLU A 1 96 ? 35.192 11.014 -36.599 1.00 79.00 96 GLU A CA 1
ATOM 766 C C . GLU A 1 96 ? 35.843 10.942 -37.997 1.00 79.00 96 GLU A C 1
ATOM 768 O O . GLU A 1 96 ? 35.876 11.933 -38.724 1.00 79.00 96 GLU A O 1
ATOM 773 N N . ASP A 1 97 ? 36.369 9.775 -38.385 1.00 80.69 97 ASP A N 1
ATOM 774 C CA . ASP A 1 97 ? 36.987 9.560 -39.696 1.00 80.69 97 ASP A CA 1
ATOM 775 C C . ASP A 1 97 ? 35.937 9.642 -40.817 1.00 80.69 97 ASP A C 1
ATOM 777 O O . ASP A 1 97 ? 34.879 9.015 -40.743 1.00 80.69 97 ASP A O 1
ATOM 781 N N . LEU A 1 98 ? 36.251 10.395 -41.872 1.00 78.38 98 LEU A N 1
ATOM 782 C CA . LEU A 1 98 ? 35.407 10.563 -43.056 1.00 78.38 98 LEU A CA 1
ATOM 783 C C . LEU A 1 98 ? 35.732 9.551 -44.164 1.00 78.38 98 LEU A C 1
ATOM 785 O O . LEU A 1 98 ? 34.996 9.467 -45.146 1.00 78.38 98 LEU A O 1
ATOM 789 N N . GLY A 1 99 ? 36.791 8.754 -44.004 1.00 82.19 99 GLY A N 1
ATOM 790 C CA . GLY A 1 99 ? 37.267 7.818 -45.012 1.00 82.19 99 GLY A CA 1
ATOM 791 C C . GLY A 1 99 ? 38.114 8.511 -46.080 1.00 82.19 99 GLY A C 1
ATOM 792 O O . GLY A 1 99 ? 37.938 9.682 -46.411 1.00 82.19 99 GLY A O 1
ATOM 793 N N . ARG A 1 100 ? 39.070 7.768 -46.635 1.00 86.12 100 ARG A N 1
ATOM 794 C CA . ARG A 1 100 ? 40.066 8.283 -47.594 1.00 86.12 100 ARG A CA 1
ATOM 795 C C . ARG A 1 100 ? 39.790 7.883 -49.043 1.00 86.12 100 ARG A C 1
ATOM 797 O O . ARG A 1 100 ? 40.430 8.386 -49.959 1.00 86.12 100 ARG A O 1
ATOM 804 N N . ASP A 1 101 ? 38.882 6.933 -49.245 1.00 90.12 101 ASP A N 1
ATOM 805 C CA . ASP A 1 101 ? 38.537 6.348 -50.537 1.00 90.12 101 ASP A CA 1
ATOM 806 C C . ASP A 1 101 ? 37.073 5.872 -50.550 1.00 90.12 101 ASP A C 1
ATOM 808 O O . ASP A 1 101 ? 36.426 5.732 -49.513 1.00 90.12 101 ASP A O 1
ATOM 812 N N . SER A 1 102 ? 36.529 5.604 -51.738 1.00 86.44 102 SER A N 1
ATOM 813 C CA . SER A 1 102 ? 35.120 5.210 -51.900 1.00 86.44 102 SER A CA 1
ATOM 814 C C . SER A 1 102 ? 34.737 3.961 -51.086 1.00 86.44 102 SER A C 1
ATOM 816 O O . SER A 1 102 ? 33.615 3.869 -50.584 1.00 86.44 102 SER A O 1
ATOM 818 N N . SER A 1 103 ? 35.672 3.023 -50.903 1.00 89.00 103 SER A N 1
ATOM 819 C CA . SER A 1 103 ? 35.440 1.798 -50.132 1.00 89.00 103 SER A CA 1
ATOM 820 C C . SER A 1 103 ? 35.298 2.086 -48.631 1.00 89.00 103 SER A C 1
ATOM 822 O O . SER A 1 103 ? 34.338 1.635 -48.000 1.00 89.00 103 SER A O 1
ATOM 824 N N . SER A 1 104 ? 36.208 2.889 -48.067 1.00 87.19 104 SER A N 1
ATOM 825 C CA . SER A 1 104 ? 36.188 3.312 -46.659 1.00 87.19 104 SER A CA 1
ATOM 826 C C . SER A 1 104 ? 34.982 4.194 -46.333 1.00 87.19 104 SER A C 1
ATOM 828 O O . SER A 1 104 ? 34.302 3.934 -45.340 1.00 87.19 104 SER A O 1
ATOM 830 N N . VAL A 1 105 ? 34.628 5.137 -47.212 1.00 86.69 105 VAL A N 1
ATOM 831 C CA . VAL A 1 105 ? 33.395 5.939 -47.092 1.00 86.69 105 VAL A CA 1
ATOM 832 C C . VAL A 1 105 ? 32.154 5.035 -47.093 1.00 86.69 105 VAL A C 1
ATOM 834 O O . VAL A 1 105 ? 31.270 5.176 -46.246 1.00 86.69 105 VAL A O 1
ATOM 837 N N . GLY A 1 106 ? 32.091 4.051 -47.998 1.00 87.31 106 GLY A N 1
ATOM 838 C CA . GLY A 1 106 ? 30.981 3.096 -48.059 1.00 87.31 106 GLY A CA 1
ATOM 839 C C . GLY A 1 106 ? 30.856 2.219 -46.805 1.00 87.31 106 GLY A C 1
ATOM 840 O O . GLY A 1 106 ? 29.744 1.902 -46.377 1.00 87.31 106 GLY A O 1
ATOM 841 N N . ALA A 1 107 ? 31.977 1.837 -46.186 1.00 86.25 107 ALA A N 1
ATOM 842 C CA . ALA A 1 107 ? 31.985 1.099 -44.924 1.00 86.25 107 ALA A CA 1
ATOM 843 C C . ALA A 1 107 ? 31.501 1.957 -43.741 1.00 86.25 107 ALA A C 1
ATOM 845 O O . ALA A 1 107 ? 30.665 1.494 -42.959 1.00 86.25 107 ALA A O 1
ATOM 846 N N . LEU A 1 108 ? 31.963 3.209 -43.644 1.00 85.06 108 LEU A N 1
ATOM 847 C CA . LEU A 1 108 ? 31.522 4.172 -42.628 1.00 85.06 108 LEU A CA 1
ATOM 848 C C . LEU A 1 108 ? 30.024 4.481 -42.753 1.00 85.06 108 LEU A C 1
ATOM 850 O O . LEU A 1 108 ? 29.313 4.475 -41.751 1.00 85.06 108 LEU A O 1
ATOM 854 N N . SER A 1 109 ? 29.517 4.639 -43.979 1.00 85.50 109 SER A N 1
ATOM 855 C CA . SER A 1 109 ? 28.092 4.877 -44.238 1.00 85.50 109 SER A CA 1
ATOM 856 C C . SER A 1 109 ? 27.201 3.721 -43.758 1.00 85.50 109 SER A C 1
ATOM 858 O O . SER A 1 109 ? 26.194 3.953 -43.089 1.00 85.50 109 SER A O 1
ATOM 860 N N . ARG 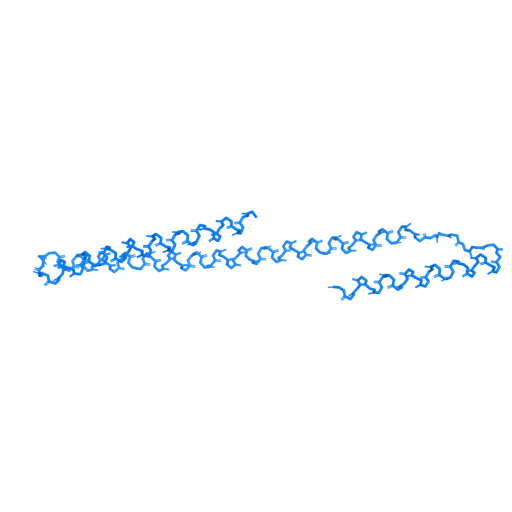A 1 110 ? 27.600 2.460 -43.996 1.00 88.06 110 ARG A N 1
ATOM 861 C CA . ARG A 1 110 ? 26.878 1.287 -43.458 1.00 88.06 110 ARG A CA 1
ATOM 862 C C . ARG A 1 110 ? 26.902 1.243 -41.931 1.00 88.06 110 ARG A C 1
ATOM 864 O O . ARG A 1 110 ? 25.882 0.946 -41.314 1.00 88.06 110 ARG A O 1
ATOM 871 N N . LYS A 1 111 ? 28.048 1.558 -41.315 1.00 84.69 111 LYS A N 1
ATOM 872 C CA . LYS A 1 111 ? 28.170 1.627 -39.851 1.00 84.69 111 LYS A CA 1
ATOM 873 C C . LYS A 1 111 ? 27.249 2.706 -39.273 1.00 84.69 111 LYS A C 1
ATOM 875 O O . LYS A 1 111 ? 26.573 2.444 -38.284 1.00 84.69 111 LYS A O 1
ATOM 880 N N . HIS A 1 112 ? 27.163 3.865 -39.924 1.00 83.75 112 HIS A N 1
ATOM 881 C CA . HIS A 1 112 ? 26.258 4.944 -39.535 1.00 83.75 112 HIS A CA 1
ATOM 882 C C . HIS A 1 112 ? 24.775 4.563 -39.699 1.00 83.75 112 HIS A C 1
ATOM 884 O O . HIS A 1 112 ? 23.977 4.822 -38.809 1.00 83.75 112 HIS A O 1
ATOM 890 N N . GLN A 1 113 ? 24.388 3.873 -40.776 1.00 86.88 113 GLN A N 1
ATOM 891 C CA . GLN A 1 113 ? 23.009 3.381 -40.919 1.00 86.88 113 GLN A CA 1
ATOM 892 C C . GLN A 1 113 ? 22.620 2.372 -39.832 1.00 86.88 113 GLN A C 1
ATOM 894 O O . GLN A 1 113 ? 21.510 2.435 -39.310 1.00 86.88 113 GLN A O 1
ATOM 899 N N . ASN A 1 114 ? 23.522 1.454 -39.472 1.00 85.50 114 ASN A N 1
ATOM 900 C CA . ASN A 1 114 ? 23.276 0.518 -38.372 1.00 85.50 114 ASN A CA 1
ATOM 901 C C . ASN A 1 114 ? 23.156 1.255 -37.033 1.00 85.50 114 ASN A C 1
ATOM 903 O O . ASN A 1 114 ? 22.282 0.943 -36.237 1.00 85.50 114 ASN A O 1
ATOM 907 N N . PHE A 1 115 ? 23.985 2.276 -36.824 1.00 81.12 115 PHE A N 1
ATOM 908 C CA . PHE A 1 115 ? 23.915 3.134 -35.649 1.00 81.12 115 PHE A CA 1
ATOM 909 C C . PHE A 1 115 ? 22.566 3.853 -35.509 1.00 81.12 115 PHE A C 1
ATOM 911 O O . PHE A 1 115 ? 21.988 3.861 -34.427 1.00 81.12 115 PHE A O 1
ATOM 918 N N . LEU A 1 116 ? 22.039 4.416 -36.602 1.00 81.75 116 LEU A N 1
ATOM 919 C CA . LEU A 1 116 ? 20.727 5.068 -36.598 1.00 81.75 116 LEU A CA 1
ATOM 920 C C . LEU A 1 116 ? 19.603 4.084 -36.252 1.00 81.75 116 LEU A C 1
ATOM 922 O O . LEU A 1 116 ? 18.729 4.430 -35.467 1.00 81.75 116 LEU A O 1
ATOM 926 N N . LYS A 1 117 ? 19.657 2.849 -36.770 1.00 84.25 117 LYS A N 1
ATOM 927 C CA . LYS A 1 117 ? 18.695 1.793 -36.410 1.00 84.25 117 LYS A CA 1
ATOM 928 C C . LYS A 1 117 ? 18.769 1.414 -34.932 1.00 84.25 117 LYS A C 1
ATOM 930 O O . LYS A 1 117 ? 17.734 1.229 -34.303 1.00 84.25 117 LYS A O 1
ATOM 935 N N . ASP A 1 118 ? 19.979 1.311 -34.383 1.00 80.56 118 ASP A N 1
AT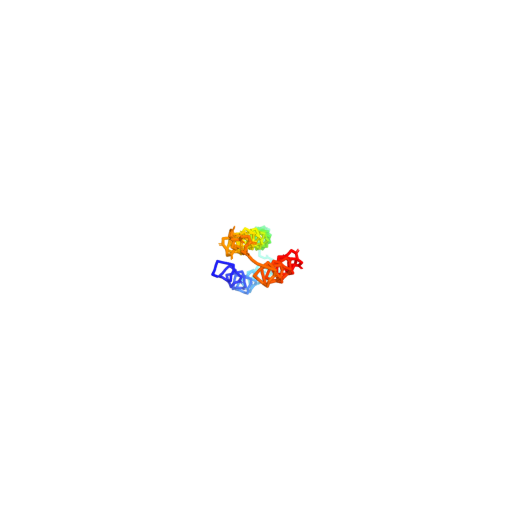OM 936 C CA . ASP A 1 118 ? 20.174 1.030 -32.958 1.00 80.56 118 ASP A CA 1
ATOM 937 C C . ASP A 1 118 ? 19.598 2.150 -32.075 1.00 80.56 118 ASP A C 1
ATOM 939 O O . ASP A 1 118 ? 19.061 1.860 -31.011 1.00 80.56 118 ASP A O 1
ATOM 943 N N . ILE A 1 119 ? 19.708 3.418 -32.496 1.00 76.56 119 ILE A N 1
ATOM 944 C CA . ILE A 1 119 ? 19.119 4.562 -31.781 1.00 76.56 119 ILE A CA 1
ATOM 945 C C . ILE A 1 119 ? 17.594 4.538 -31.852 1.00 76.56 119 ILE A C 1
ATOM 947 O O . ILE A 1 119 ? 16.944 4.749 -30.832 1.00 76.56 119 ILE A O 1
ATOM 951 N N . ASP A 1 120 ? 17.031 4.270 -33.028 1.00 79.38 120 ASP A N 1
ATOM 952 C CA . ASP A 1 120 ? 15.579 4.223 -33.226 1.00 79.38 120 ASP A CA 1
ATOM 953 C C . ASP A 1 120 ? 14.942 3.175 -32.297 1.00 79.38 120 ASP A C 1
ATOM 955 O O . ASP A 1 120 ? 13.999 3.457 -31.563 1.00 79.38 120 ASP A O 1
ATOM 959 N N . ALA A 1 121 ? 15.578 2.003 -32.190 1.00 78.50 121 ALA A N 1
ATOM 960 C CA . ALA A 1 121 ? 15.162 0.937 -31.282 1.00 78.50 121 ALA A CA 1
ATOM 961 C C . ALA A 1 121 ? 15.269 1.294 -29.783 1.00 78.50 121 ALA A C 1
ATOM 963 O O . ALA A 1 121 ? 14.596 0.672 -28.962 1.00 78.50 121 ALA A O 1
ATOM 964 N N . ILE A 1 122 ? 16.111 2.264 -29.399 1.00 72.88 122 ILE A N 1
ATOM 965 C CA . ILE A 1 122 ? 16.182 2.775 -28.017 1.00 72.88 122 ILE A CA 1
ATOM 966 C C . ILE A 1 122 ? 15.005 3.722 -27.728 1.00 72.88 122 ILE A C 1
ATOM 968 O O . ILE A 1 122 ? 14.568 3.798 -26.583 1.00 72.88 122 ILE A O 1
ATOM 972 N N . GLY A 1 123 ? 14.486 4.426 -28.740 1.00 65.62 123 GLY A N 1
ATOM 973 C CA . GLY A 1 123 ? 13.361 5.356 -28.604 1.00 65.62 123 GLY A CA 1
ATOM 974 C C . GLY A 1 123 ? 11.979 4.696 -28.522 1.00 65.62 123 GLY A C 1
ATOM 975 O O . GLY A 1 123 ? 11.040 5.335 -28.056 1.00 65.62 123 GLY A O 1
ATOM 976 N N . GLU A 1 124 ? 11.849 3.437 -28.951 1.00 65.19 124 GLU A N 1
ATOM 977 C CA . GLU A 1 124 ? 10.589 2.671 -28.922 1.00 65.19 124 GLU A CA 1
ATOM 978 C C . GLU A 1 124 ? 10.361 1.860 -27.623 1.00 65.19 124 GLU A C 1
ATOM 980 O O . GLU A 1 124 ? 9.343 1.173 -27.507 1.00 65.19 124 GLU A O 1
ATOM 985 N N . GLN A 1 125 ? 11.290 1.910 -26.658 1.00 54.72 125 GLN A N 1
ATOM 986 C CA . GLN A 1 125 ? 11.210 1.206 -25.361 1.00 54.72 125 GLN A CA 1
ATOM 987 C C . GLN A 1 125 ? 10.563 2.057 -24.265 1.00 54.72 125 GLN A C 1
ATOM 989 O O . GLN A 1 125 ? 9.807 1.465 -23.459 1.00 54.72 125 GLN A O 1
#

Secondary structure (DSSP, 8-state):
-HHHHHHHHHHHHHHHHHHHHHHHHHHHHHHHHTT-TTHHHHHHHHHHHHHHHHHHHHHHHHHHHHHHHHHHHHHHHHHHHHHHHHHHHHHHTS-----SSHHHHHHHHHHHHHHHHHHHHHHT-

InterPro domains:
  IPR002017 Spectrin repeat [PF00435] (2-68)
  IPR002017 Spectrin repeat [PF00435] (72-124)
  IPR018159 Spectrin/alpha-actinin [cd00176] (2-125)

pLDDT: mean 91.96, std 8.46, range [54.72, 98.81]

Sequence (125 aa):
MLQERFQQFARDTENIGSERVARANDGCDALIATGHTDAPTIALWKDSLNEAWENLLELIDTRAQMLESSRLLHKFFHDCRDCLARILEKTHAMPEDLGRDSSSVGALSRKHQNFLKDIDAIGEQ